Protein AF-B0TAY3-F1 (afdb_monomer)

Radius of gyration: 17.52 Å; Cα contacts (8 Å, |Δi|>4): 319; chains: 1; bounding box: 42×33×50 Å

Sequence (166 aa):
MAHRLFTYGTLMDRDTMEGLLEHKAGITRPAILTGYQTYPSAYGYPYILPVQEGKVEGVLWSDLSDEDLLRTDEYEGLLDENPMYFRKSITVDVDGQPVEAWVYIGIPEAFTDVSVDFEPLATKEIPDNVDIYTLVDFLNDTLKDDGLLFRVKKKGETMTISIYKV

Structure (mmCIF, N/CA/C/O backbone):
data_AF-B0TAY3-F1
#
_entry.id   AF-B0TAY3-F1
#
loop_
_atom_site.group_PDB
_atom_site.id
_atom_site.type_symbol
_atom_site.label_atom_id
_atom_site.label_alt_id
_atom_site.label_comp_id
_atom_site.label_asym_id
_atom_site.label_entity_id
_atom_site.label_seq_id
_atom_site.pdbx_PDB_ins_code
_atom_site.Cartn_x
_atom_site.Cartn_y
_atom_site.Cartn_z
_atom_site.occupancy
_atom_site.B_iso_or_equiv
_atom_site.auth_seq_id
_atom_site.auth_comp_id
_atom_site.auth_asym_id
_atom_site.auth_atom_id
_atom_site.pdbx_PDB_model_num
ATOM 1 N N . MET A 1 1 ? 2.730 7.087 17.592 1.00 70.25 1 MET A N 1
ATOM 2 C CA . MET A 1 1 ? 1.327 7.567 17.531 1.00 70.25 1 MET A CA 1
ATOM 3 C C . MET A 1 1 ? 0.422 6.359 17.305 1.00 7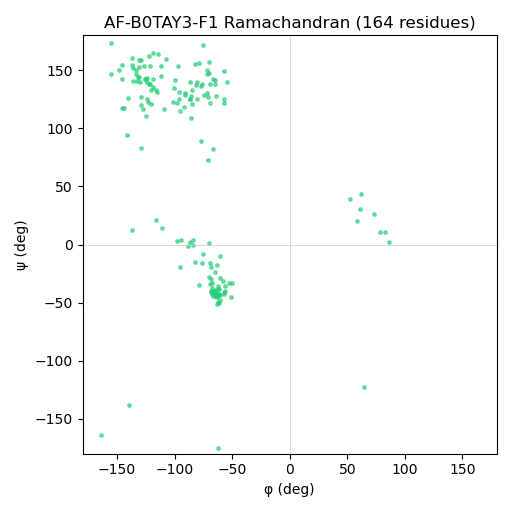0.25 1 MET A C 1
ATOM 5 O O . MET A 1 1 ? 0.954 5.262 17.230 1.00 70.25 1 MET A O 1
ATOM 9 N N . ALA A 1 2 ? -0.906 6.522 17.278 1.00 89.31 2 ALA A N 1
ATOM 10 C CA . ALA A 1 2 ? -1.821 5.432 16.928 1.00 89.31 2 ALA A CA 1
ATOM 11 C C . ALA A 1 2 ? -2.179 5.526 15.441 1.00 89.31 2 ALA A C 1
ATOM 13 O O . ALA A 1 2 ? -2.650 6.570 14.983 1.00 89.31 2 ALA A O 1
ATOM 14 N N . HIS A 1 3 ? -1.960 4.440 14.713 1.00 96.06 3 HIS A N 1
ATOM 15 C CA . HIS A 1 3 ? -2.106 4.350 13.267 1.00 96.06 3 HIS A CA 1
ATOM 16 C C . HIS A 1 3 ? -3.223 3.404 12.869 1.00 96.06 3 HIS A C 1
ATOM 18 O O . HIS A 1 3 ? -3.696 2.576 13.653 1.00 96.06 3 HIS A O 1
ATOM 24 N N . ARG A 1 4 ? -3.625 3.533 11.607 1.00 97.81 4 ARG A N 1
ATOM 25 C CA . ARG A 1 4 ? -4.548 2.616 10.950 1.00 97.81 4 ARG A CA 1
ATOM 26 C C . ARG A 1 4 ? -3.883 2.037 9.716 1.00 97.81 4 ARG A C 1
ATOM 28 O O . ARG A 1 4 ? -3.230 2.778 8.981 1.00 97.81 4 ARG A O 1
ATOM 35 N N . LEU A 1 5 ? -4.073 0.744 9.493 1.00 98.25 5 LEU A N 1
ATOM 36 C CA . LEU A 1 5 ? -3.505 0.024 8.357 1.00 98.25 5 LEU A CA 1
ATOM 37 C C . LEU A 1 5 ? -4.608 -0.762 7.653 1.00 98.25 5 LEU A C 1
ATOM 39 O O . LEU A 1 5 ? -5.247 -1.626 8.253 1.00 98.25 5 LEU A O 1
ATOM 43 N N . PHE A 1 6 ? -4.832 -0.454 6.382 1.00 98.69 6 PHE A N 1
ATOM 44 C CA . PHE A 1 6 ? -5.693 -1.229 5.505 1.00 98.69 6 PHE A CA 1
ATOM 45 C C . PHE A 1 6 ? -4.886 -2.365 4.871 1.00 98.69 6 PHE A C 1
ATOM 47 O O . PHE A 1 6 ? -3.853 -2.136 4.243 1.00 98.69 6 PHE A O 1
ATOM 54 N N . THR A 1 7 ? -5.375 -3.592 5.029 1.00 98.19 7 THR A N 1
ATOM 55 C CA . THR A 1 7 ? -4.739 -4.814 4.520 1.00 98.19 7 THR A CA 1
ATOM 56 C C . THR A 1 7 ? -5.715 -5.578 3.634 1.00 98.19 7 THR A C 1
ATOM 58 O O . THR A 1 7 ? -6.913 -5.617 3.910 1.00 98.19 7 THR A O 1
ATOM 61 N N . TYR A 1 8 ? -5.201 -6.185 2.568 1.00 97.31 8 TYR A N 1
ATOM 62 C CA . TYR A 1 8 ? -5.987 -6.882 1.537 1.00 97.31 8 TYR A CA 1
ATOM 63 C C . TYR A 1 8 ? -5.355 -8.230 1.128 1.00 97.31 8 TYR A C 1
ATOM 65 O O . TYR A 1 8 ? -5.708 -8.816 0.106 1.00 97.31 8 TYR A O 1
ATOM 73 N N . GLY A 1 9 ? -4.379 -8.699 1.911 1.00 94.94 9 GLY A N 1
ATOM 74 C CA . GLY A 1 9 ? -3.601 -9.911 1.668 1.00 94.94 9 GLY A CA 1
ATOM 75 C C . GLY A 1 9 ? -3.359 -10.705 2.951 1.00 94.94 9 GLY A C 1
ATOM 76 O O . GLY A 1 9 ? -4.252 -10.843 3.783 1.00 94.94 9 GLY A O 1
ATOM 77 N N . THR A 1 10 ? -2.144 -11.225 3.128 1.00 93.50 10 THR A N 1
ATOM 78 C CA . THR A 1 10 ? -1.772 -12.098 4.261 1.00 93.50 10 THR A CA 1
ATOM 79 C C . THR A 1 10 ? -2.032 -11.456 5.623 1.00 93.50 10 THR A C 1
ATOM 81 O O . THR A 1 10 ? -2.578 -12.103 6.511 1.00 93.50 10 THR A O 1
ATOM 84 N N . LEU A 1 11 ? -1.746 -10.160 5.764 1.00 96.31 11 LEU A N 1
ATOM 85 C CA . LEU A 1 11 ? -1.956 -9.402 7.001 1.00 96.31 11 LEU A CA 1
ATOM 86 C C . LEU A 1 11 ? -3.436 -9.151 7.360 1.00 96.31 11 LEU A C 1
ATOM 88 O O . LEU A 1 11 ? -3.720 -8.525 8.380 1.00 96.31 11 LEU A O 1
ATOM 92 N N . MET A 1 12 ? -4.396 -9.638 6.563 1.00 96.88 12 MET A N 1
ATOM 93 C CA . MET A 1 12 ? -5.802 -9.700 6.987 1.00 96.88 12 MET A CA 1
ATOM 94 C C . MET A 1 12 ? -6.026 -10.759 8.073 1.00 96.88 12 MET A C 1
ATOM 96 O O . MET A 1 12 ? -6.961 -10.645 8.869 1.00 96.88 12 MET A O 1
ATOM 100 N N . ASP A 1 13 ? -5.196 -11.803 8.080 1.00 96.19 13 ASP A N 1
ATOM 101 C CA . ASP A 1 13 ? -5.265 -12.880 9.054 1.00 96.19 13 ASP A CA 1
ATOM 102 C C . ASP A 1 13 ? -4.721 -12.420 10.411 1.00 96.19 13 ASP A C 1
ATOM 104 O O . ASP A 1 13 ? -3.619 -11.873 10.518 1.00 96.19 13 ASP A O 1
ATOM 108 N N . ARG A 1 14 ? -5.508 -12.640 11.468 1.00 96.06 14 ARG A N 1
ATOM 109 C CA . ARG A 1 14 ? -5.156 -12.165 12.808 1.00 96.06 14 ARG A CA 1
ATOM 110 C C . ARG A 1 14 ? -3.948 -12.890 13.375 1.00 96.06 14 ARG A C 1
ATOM 112 O O . ARG A 1 14 ? -3.120 -12.227 13.985 1.00 96.06 14 ARG A O 1
ATOM 119 N N . ASP A 1 15 ? -3.838 -14.199 13.181 1.00 97.19 15 ASP A N 1
ATOM 120 C CA . ASP A 1 15 ? -2.725 -14.964 13.748 1.00 97.19 15 ASP A CA 1
ATOM 121 C C . ASP A 1 15 ? -1.401 -14.556 13.086 1.00 97.19 15 ASP A C 1
ATOM 123 O O . ASP A 1 15 ? -0.387 -14.396 13.767 1.00 97.19 15 ASP A O 1
ATOM 127 N N . THR A 1 16 ? -1.429 -14.289 11.778 1.00 96.62 16 THR A N 1
ATOM 128 C CA . THR A 1 16 ? -0.295 -13.738 11.026 1.00 96.62 16 THR A CA 1
ATOM 129 C C . THR A 1 16 ? 0.089 -12.347 11.533 1.00 96.62 16 THR A C 1
ATOM 131 O O . THR A 1 16 ? 1.258 -12.113 11.837 1.00 96.62 16 THR A O 1
ATOM 134 N N . MET A 1 17 ? -0.884 -11.437 11.676 1.00 97.69 17 MET A N 1
ATOM 135 C CA . MET A 1 17 ? -0.637 -10.085 12.187 1.00 97.69 17 MET A CA 1
ATOM 136 C C . MET A 1 17 ? -0.094 -10.112 13.624 1.00 97.69 17 MET A C 1
ATOM 138 O O . MET A 1 17 ? 0.928 -9.503 13.912 1.00 97.69 17 MET A O 1
ATOM 142 N N . GLU A 1 18 ? -0.737 -10.836 14.539 1.00 97.50 18 GLU A N 1
ATOM 143 C CA . GLU A 1 18 ? -0.311 -10.907 15.944 1.00 97.50 18 GLU A CA 1
ATOM 144 C C . GLU A 1 18 ? 1.031 -11.627 16.113 1.00 97.50 18 GLU A C 1
ATOM 146 O O . GLU A 1 18 ? 1.824 -11.253 16.978 1.00 97.50 18 GLU A O 1
ATOM 151 N N . GLY A 1 19 ? 1.312 -12.624 15.269 1.00 97.69 19 GLY A N 1
ATOM 152 C CA . GLY A 1 19 ? 2.616 -13.276 15.203 1.00 97.69 19 GLY A CA 1
ATOM 153 C C . GLY A 1 19 ? 3.723 -12.318 14.763 1.00 97.69 19 GLY A C 1
ATOM 154 O O . GLY A 1 19 ? 4.786 -12.313 15.377 1.00 97.69 19 GLY A O 1
ATOM 155 N N . LEU A 1 20 ? 3.458 -11.478 13.756 1.00 97.31 20 LEU A N 1
ATOM 156 C CA . LEU A 1 20 ? 4.386 -10.442 13.291 1.00 97.31 20 LEU A CA 1
ATOM 157 C C . LEU A 1 20 ? 4.611 -9.345 14.342 1.00 97.31 20 LEU A C 1
ATOM 159 O O . LEU A 1 20 ? 5.740 -8.916 14.565 1.00 97.31 20 LEU A O 1
ATOM 163 N N . LEU A 1 21 ? 3.538 -8.878 14.982 1.00 96.56 21 LEU A N 1
ATOM 164 C CA . LEU A 1 21 ? 3.613 -7.817 15.988 1.00 96.56 21 LEU A CA 1
ATOM 165 C C . LEU A 1 21 ? 4.146 -8.314 17.341 1.00 96.56 21 LEU A C 1
ATOM 167 O O . LEU A 1 21 ? 4.517 -7.508 18.192 1.00 96.56 21 LEU A O 1
ATOM 171 N N . GLU A 1 22 ? 4.176 -9.627 17.569 1.00 96.25 22 GLU A N 1
ATOM 172 C CA . GLU A 1 22 ? 4.527 -10.257 18.851 1.00 96.25 22 GLU A CA 1
ATOM 173 C C . GLU A 1 22 ? 3.617 -9.826 20.024 1.00 96.25 22 GLU A C 1
ATOM 175 O O . GLU A 1 22 ? 3.960 -9.966 21.202 1.00 96.25 22 GLU A O 1
ATOM 180 N N . HIS A 1 23 ? 2.429 -9.303 19.719 1.00 95.44 23 HIS A N 1
ATOM 181 C CA . HIS A 1 23 ? 1.390 -8.961 20.684 1.00 95.44 23 HIS A CA 1
ATOM 182 C C . HIS A 1 23 ? 0.010 -8.968 20.026 1.00 95.44 23 HIS A C 1
ATOM 184 O O . HIS A 1 23 ? -0.136 -9.087 18.812 1.00 95.44 23 HIS A O 1
ATOM 190 N N . LYS A 1 24 ? -1.036 -8.800 20.844 1.00 95.31 24 LYS A N 1
ATOM 191 C CA . LYS A 1 24 ? -2.403 -8.690 20.334 1.00 95.31 24 LYS A CA 1
ATOM 192 C C . LYS A 1 24 ? -2.566 -7.445 19.476 1.00 95.31 24 LYS A C 1
ATOM 194 O O . LYS A 1 24 ? -2.281 -6.340 19.938 1.00 95.31 24 LYS A O 1
ATOM 199 N N . ALA A 1 25 ? -3.078 -7.636 18.273 1.00 92.38 25 ALA A N 1
ATOM 200 C CA . ALA A 1 25 ? -3.350 -6.576 17.325 1.00 92.38 25 ALA A CA 1
ATOM 201 C C . ALA A 1 25 ? -4.701 -5.925 17.648 1.00 92.38 25 ALA A C 1
ATOM 203 O O . ALA A 1 25 ? -5.586 -6.551 18.250 1.00 92.38 25 ALA A O 1
ATOM 204 N N . GLY A 1 26 ? -4.874 -4.672 17.230 1.00 89.69 26 GLY A N 1
ATOM 205 C CA . GLY A 1 26 ? -6.101 -3.915 17.461 1.00 89.69 26 GLY A CA 1
ATOM 206 C C . GLY A 1 26 ? -7.346 -4.512 16.795 1.00 89.69 26 GLY A C 1
ATOM 207 O O . GLY A 1 26 ? -7.345 -5.603 16.214 1.00 89.69 26 GLY A O 1
ATOM 208 N N . ILE A 1 27 ? -8.462 -3.794 16.903 1.00 91.38 27 ILE A N 1
ATOM 209 C CA . ILE A 1 27 ? -9.737 -4.216 16.309 1.00 91.38 27 ILE A CA 1
ATOM 210 C C . ILE A 1 27 ? -9.640 -4.127 14.782 1.00 91.38 27 ILE A C 1
ATOM 212 O O . ILE A 1 27 ? -9.122 -3.147 14.245 1.00 91.38 27 ILE A O 1
ATOM 216 N N . THR A 1 28 ? -10.186 -5.134 14.098 1.00 95.94 28 THR A N 1
ATOM 217 C CA . THR A 1 28 ? -10.367 -5.128 12.645 1.00 95.94 28 THR A CA 1
ATOM 218 C C . THR A 1 28 ? -11.794 -4.777 12.267 1.00 95.94 28 THR A C 1
ATOM 220 O O . THR A 1 28 ? -12.749 -5.213 12.914 1.00 95.94 28 THR A O 1
ATOM 223 N N . ARG A 1 29 ? -11.948 -4.005 11.191 1.00 97.88 29 ARG A N 1
ATOM 224 C CA . ARG A 1 29 ? -13.245 -3.743 10.553 1.00 97.88 29 ARG A CA 1
ATOM 225 C C . ARG A 1 29 ? -13.130 -3.986 9.049 1.00 97.88 29 ARG A C 1
ATOM 227 O O . ARG A 1 29 ? -12.098 -3.618 8.489 1.00 97.88 29 ARG A O 1
ATOM 234 N N . PRO A 1 30 ? -14.137 -4.586 8.390 1.00 98.44 30 PRO A N 1
ATOM 235 C CA . PRO A 1 30 ? -14.178 -4.635 6.934 1.00 98.44 30 PRO A CA 1
ATOM 236 C C . PRO A 1 30 ? -14.073 -3.227 6.347 1.00 98.44 30 PRO A C 1
ATOM 238 O O . PRO A 1 30 ? -14.654 -2.284 6.890 1.00 98.44 30 PRO A O 1
ATOM 241 N N . ALA A 1 31 ? -13.324 -3.092 5.261 1.00 98.44 31 ALA A N 1
ATOM 242 C CA . ALA A 1 31 ? -13.111 -1.818 4.596 1.00 98.44 31 ALA A CA 1
ATOM 243 C C . ALA A 1 31 ? -12.987 -2.006 3.081 1.00 98.44 31 ALA A C 1
ATOM 245 O O . ALA A 1 31 ? -12.606 -3.082 2.609 1.00 98.44 31 ALA A O 1
ATOM 246 N N . ILE A 1 32 ? -13.304 -0.955 2.327 1.00 98.56 32 ILE A N 1
ATOM 247 C CA . ILE A 1 32 ? -13.211 -0.941 0.865 1.00 98.56 32 ILE A CA 1
ATOM 248 C C . ILE A 1 32 ? -12.311 0.212 0.429 1.00 98.56 32 ILE A C 1
ATOM 250 O O . ILE A 1 32 ? -12.566 1.375 0.744 1.00 98.56 32 ILE A O 1
ATOM 254 N N . LEU A 1 33 ? -11.288 -0.101 -0.358 1.00 98.44 33 LEU A N 1
ATOM 255 C CA . LEU A 1 33 ? -10.473 0.883 -1.058 1.00 98.44 33 LEU A CA 1
ATOM 256 C C . LEU A 1 33 ? -10.963 1.000 -2.507 1.00 98.44 33 LEU A C 1
ATOM 258 O O . LEU A 1 33 ? -10.988 0.018 -3.245 1.00 98.44 33 LEU A O 1
ATOM 262 N N . THR A 1 34 ? -11.365 2.202 -2.916 1.00 96.81 34 THR A N 1
ATOM 263 C CA . THR A 1 34 ? -11.796 2.494 -4.297 1.00 96.81 34 THR A CA 1
ATOM 264 C C . THR A 1 34 ? -10.657 3.105 -5.110 1.00 96.81 34 THR A C 1
ATOM 266 O O . THR A 1 34 ? -9.759 3.719 -4.538 1.00 96.81 34 THR A O 1
ATOM 269 N N . GLY A 1 35 ? -10.684 2.941 -6.434 1.00 92.25 35 GLY A N 1
ATOM 270 C CA . GLY A 1 35 ? -9.632 3.444 -7.321 1.00 92.25 35 GLY A CA 1
ATOM 271 C C . GLY A 1 35 ? -8.412 2.524 -7.422 1.00 92.25 35 GLY A C 1
ATOM 272 O O . GLY A 1 35 ? -7.394 2.932 -7.976 1.00 92.25 35 GLY A O 1
ATOM 273 N N . TYR A 1 36 ? -8.506 1.295 -6.905 1.00 95.00 36 TYR A N 1
ATOM 274 C CA . TYR A 1 36 ? -7.451 0.280 -6.929 1.00 95.00 36 TYR A CA 1
ATOM 275 C C . TYR A 1 36 ? -8.029 -1.088 -7.285 1.00 95.00 36 TYR A C 1
ATOM 277 O O . TYR A 1 36 ? -9.195 -1.363 -7.016 1.00 95.00 36 TYR A O 1
ATOM 285 N N . GLN A 1 37 ? -7.210 -1.966 -7.853 1.00 93.88 37 GLN A N 1
ATOM 286 C CA . GLN A 1 37 ? -7.580 -3.346 -8.152 1.00 93.88 37 GLN A CA 1
ATOM 287 C C . GLN A 1 37 ? -6.500 -4.308 -7.671 1.00 93.88 37 GLN A C 1
ATOM 289 O O . GLN A 1 37 ? -5.310 -4.025 -7.804 1.00 93.88 37 GLN A O 1
ATOM 294 N N . THR A 1 38 ? -6.934 -5.445 -7.131 1.00 94.81 38 THR A N 1
ATOM 295 C CA . THR A 1 38 ? -6.060 -6.530 -6.683 1.00 94.81 38 THR A CA 1
ATOM 296 C C . THR A 1 38 ? -5.626 -7.406 -7.852 1.00 94.81 38 THR A C 1
ATOM 298 O O . THR A 1 38 ? -6.445 -7.801 -8.686 1.00 94.81 38 THR A O 1
ATOM 301 N N . TYR A 1 39 ? -4.349 -7.769 -7.860 1.00 90.25 39 TYR A N 1
ATOM 302 C CA . TYR A 1 39 ? -3.729 -8.670 -8.819 1.00 90.25 39 TYR A CA 1
ATOM 303 C C . TYR A 1 39 ? -3.013 -9.810 -8.083 1.00 90.25 39 TYR A C 1
ATOM 305 O O . TYR A 1 39 ? -2.433 -9.588 -7.015 1.00 90.25 39 TYR A O 1
ATOM 313 N N . PRO A 1 40 ? -3.045 -11.042 -8.619 1.00 88.25 40 PRO A N 1
ATOM 314 C CA . PRO A 1 40 ? -2.228 -12.128 -8.094 1.00 88.25 40 PRO A CA 1
ATOM 315 C C . PRO A 1 40 ? -0.759 -11.897 -8.460 1.00 88.25 40 PRO A C 1
ATOM 317 O O . PRO A 1 40 ? -0.476 -11.414 -9.552 1.00 88.25 40 PRO A O 1
ATOM 320 N N . SER A 1 41 ? 0.176 -12.305 -7.602 1.00 83.94 41 SER A N 1
ATOM 321 C CA . SER A 1 41 ? 1.596 -12.392 -7.965 1.00 83.94 41 SER A CA 1
ATOM 322 C C . SER A 1 41 ? 2.052 -13.842 -8.130 1.00 83.94 41 SER A C 1
ATOM 324 O O . SER A 1 41 ? 1.459 -14.768 -7.569 1.00 83.94 41 SER A O 1
ATOM 326 N N . ALA A 1 42 ? 3.160 -14.039 -8.848 1.00 78.94 42 ALA A N 1
ATOM 327 C CA . ALA A 1 42 ? 3.846 -15.330 -8.929 1.00 78.94 42 ALA A CA 1
ATOM 328 C C . ALA A 1 42 ? 4.401 -15.807 -7.569 1.00 78.94 42 ALA A C 1
ATOM 330 O O . ALA A 1 42 ? 4.683 -16.992 -7.400 1.00 78.94 42 ALA A O 1
ATOM 331 N N . TYR A 1 43 ? 4.524 -14.901 -6.595 1.00 78.25 43 TYR A N 1
ATOM 332 C CA . TYR A 1 43 ? 5.060 -15.168 -5.260 1.00 78.25 43 TYR A CA 1
ATOM 333 C C . TYR A 1 43 ? 3.996 -15.636 -4.254 1.00 78.25 43 TYR A C 1
ATOM 335 O O . TYR A 1 43 ? 4.320 -15.942 -3.109 1.00 78.25 43 TYR A O 1
ATOM 343 N N . GLY A 1 44 ? 2.728 -15.729 -4.671 1.00 81.31 44 GLY A N 1
ATOM 344 C CA . GLY A 1 44 ? 1.641 -16.267 -3.847 1.00 81.31 44 GLY A CA 1
ATOM 345 C C . GLY A 1 44 ? 0.957 -15.251 -2.928 1.00 81.31 44 GLY A C 1
ATOM 346 O O . GLY A 1 44 ? 0.033 -15.625 -2.210 1.00 81.31 44 GLY A O 1
ATOM 347 N N . TYR A 1 45 ? 1.351 -13.978 -2.978 1.00 82.44 45 TYR A N 1
ATOM 348 C CA . TYR A 1 45 ? 0.686 -12.876 -2.276 1.00 82.44 45 TYR A CA 1
ATOM 349 C C . TYR A 1 45 ? 0.152 -11.823 -3.263 1.00 82.44 45 TYR A C 1
ATOM 351 O O . TYR A 1 45 ? 0.773 -11.588 -4.301 1.00 82.44 45 TYR A O 1
ATOM 359 N N . PRO A 1 46 ? -1.020 -11.220 -3.005 1.00 92.50 46 PRO A N 1
ATOM 360 C CA . PRO A 1 46 ? -1.607 -10.246 -3.915 1.00 92.50 46 PRO A CA 1
ATOM 361 C C . PRO A 1 46 ? -0.948 -8.872 -3.779 1.00 92.50 46 PRO A C 1
ATOM 363 O O . PRO A 1 46 ? -0.471 -8.520 -2.707 1.00 92.50 46 PRO A O 1
ATOM 366 N N . TYR A 1 47 ? -1.035 -8.062 -4.829 1.00 93.31 47 TYR A N 1
ATOM 367 C CA . TYR A 1 47 ? -0.702 -6.637 -4.791 1.00 93.31 47 TYR A CA 1
ATOM 368 C C . TYR A 1 47 ? -1.847 -5.818 -5.384 1.00 93.31 47 TYR A C 1
ATOM 370 O O . TYR A 1 47 ? -2.672 -6.344 -6.134 1.00 93.31 47 TYR A O 1
ATOM 378 N N . ILE A 1 48 ? -1.919 -4.530 -5.050 1.00 94.94 48 ILE A N 1
ATOM 379 C CA . ILE A 1 48 ? -2.901 -3.614 -5.642 1.00 94.94 48 ILE A CA 1
ATOM 380 C C . ILE A 1 48 ? -2.221 -2.587 -6.523 1.00 94.94 48 ILE A C 1
ATOM 382 O O . ILE A 1 48 ? -1.136 -2.114 -6.188 1.00 94.94 48 ILE A O 1
ATOM 386 N N . LEU A 1 49 ? -2.895 -2.207 -7.605 1.00 91.19 49 LEU A N 1
ATOM 387 C CA . LEU A 1 49 ? -2.498 -1.089 -8.453 1.00 91.19 49 LEU A CA 1
ATOM 388 C C . LEU A 1 49 ? -3.687 -0.153 -8.731 1.00 91.19 49 LEU A C 1
ATOM 390 O O . LEU A 1 49 ? -4.831 -0.617 -8.721 1.00 91.19 49 LEU A O 1
ATOM 394 N N . PRO A 1 50 ? -3.439 1.144 -8.981 1.00 87.69 50 PRO A N 1
ATOM 395 C CA . PRO A 1 50 ? -4.483 2.109 -9.315 1.00 87.69 50 PRO A CA 1
ATOM 396 C C . PRO A 1 50 ? -5.307 1.699 -10.545 1.00 87.69 50 PRO A C 1
ATOM 398 O O . PRO A 1 50 ? -4.774 1.474 -11.626 1.00 87.69 50 PRO A O 1
ATOM 401 N N . VAL A 1 51 ? -6.627 1.637 -10.393 1.00 89.69 51 VAL A N 1
ATOM 402 C CA . VAL A 1 51 ? -7.598 1.401 -11.471 1.00 89.69 51 VAL A CA 1
ATOM 403 C C . VAL A 1 51 ? -8.847 2.201 -11.127 1.00 89.69 51 VAL A C 1
ATOM 405 O O . VAL A 1 51 ? -9.471 1.931 -10.107 1.00 89.69 51 VAL A O 1
ATOM 408 N N . GLN A 1 52 ? -9.226 3.176 -11.960 1.00 79.00 52 GLN A N 1
ATOM 409 C CA . GLN A 1 52 ? -10.252 4.184 -11.633 1.00 79.00 52 GLN A CA 1
ATOM 410 C C . GLN A 1 52 ? -11.573 3.588 -11.113 1.00 79.00 52 GLN A C 1
ATOM 412 O O . GLN A 1 52 ? -12.101 4.051 -10.108 1.00 79.00 52 GLN A O 1
ATOM 417 N N . GLU A 1 53 ? -12.073 2.537 -11.763 1.00 88.81 53 GLU A N 1
ATOM 418 C CA . GLU A 1 53 ? -13.320 1.848 -11.388 1.00 88.81 53 GLU A CA 1
ATOM 419 C C . GLU A 1 53 ? -13.083 0.625 -10.482 1.00 88.81 53 GLU A C 1
ATOM 421 O O . GLU A 1 53 ? -14.008 -0.124 -10.157 1.00 88.81 53 GLU A O 1
ATOM 426 N N . GLY A 1 54 ? -11.829 0.401 -10.088 1.00 91.69 54 GLY A N 1
ATOM 427 C CA . GLY A 1 54 ? -11.404 -0.711 -9.257 1.00 91.69 54 GLY A CA 1
ATOM 428 C C . GLY A 1 54 ? -11.865 -0.564 -7.811 1.00 91.69 54 GLY A C 1
ATOM 429 O O . GLY A 1 54 ? -12.013 0.543 -7.276 1.00 91.69 54 GLY A O 1
ATOM 430 N N . LYS A 1 55 ? -12.077 -1.713 -7.167 1.00 96.56 55 LYS A N 1
ATOM 431 C CA . LYS A 1 55 ? -12.337 -1.815 -5.732 1.00 96.56 55 LYS A CA 1
ATOM 432 C C . LYS A 1 55 ? -11.531 -2.959 -5.136 1.00 96.56 55 LYS A C 1
ATOM 434 O O . LYS A 1 55 ? -11.440 -4.030 -5.735 1.00 96.56 55 LYS A O 1
ATOM 439 N N . VAL A 1 56 ? -11.010 -2.731 -3.938 1.00 98.31 56 VAL A N 1
ATOM 440 C CA . VAL A 1 56 ? -10.299 -3.719 -3.127 1.00 98.31 56 VAL A CA 1
ATOM 441 C C . VAL A 1 56 ? -11.039 -3.862 -1.808 1.00 98.31 56 VAL A C 1
ATOM 443 O O . VAL A 1 56 ? -11.195 -2.890 -1.070 1.00 98.31 56 VAL A O 1
ATOM 446 N N . GLU A 1 57 ? -11.493 -5.074 -1.515 1.00 98.31 57 GLU A N 1
ATOM 447 C CA . GLU A 1 57 ? -12.033 -5.431 -0.206 1.00 98.31 57 GLU A CA 1
ATOM 448 C C . GLU A 1 57 ? -10.889 -5.867 0.712 1.00 98.31 57 GLU A C 1
ATOM 450 O O . GLU A 1 57 ? -9.966 -6.564 0.288 1.00 98.31 57 GLU A O 1
ATOM 455 N N . GLY A 1 58 ? -10.945 -5.454 1.972 1.00 98.25 58 GLY A N 1
ATOM 456 C CA . GLY A 1 58 ? -9.914 -5.774 2.948 1.00 98.25 58 GLY A CA 1
ATOM 457 C C . GLY A 1 58 ? -10.375 -5.538 4.379 1.00 98.25 58 GLY A C 1
ATOM 458 O O . GLY A 1 58 ? -11.570 -5.389 4.658 1.00 98.25 58 GLY A O 1
ATOM 459 N N . VAL A 1 59 ? -9.415 -5.491 5.300 1.00 98.31 59 VAL A N 1
ATOM 460 C CA . VAL A 1 59 ? -9.660 -5.152 6.705 1.00 98.31 59 VAL A CA 1
ATOM 461 C C . VAL A 1 59 ? -8.797 -3.979 7.141 1.00 98.31 59 VAL A C 1
ATOM 463 O O . VAL A 1 59 ? -7.618 -3.879 6.798 1.00 98.31 59 VAL A O 1
ATOM 466 N N . LEU A 1 60 ? -9.401 -3.093 7.925 1.00 98.50 60 LEU A N 1
ATOM 467 C CA . LEU A 1 60 ? -8.738 -1.983 8.583 1.00 98.50 60 LEU A CA 1
ATOM 468 C C . LEU A 1 60 ? -8.351 -2.382 10.007 1.00 98.50 60 LEU A C 1
ATOM 470 O O . LEU A 1 60 ? -9.226 -2.574 10.856 1.00 98.50 60 LEU A O 1
ATOM 474 N N . TRP A 1 61 ? -7.052 -2.442 10.270 1.00 98.12 61 TRP A N 1
ATOM 475 C CA . TRP A 1 61 ? -6.482 -2.502 11.611 1.00 98.12 61 TRP A CA 1
ATOM 476 C C . TRP A 1 61 ? -6.428 -1.101 12.218 1.00 98.12 61 TRP A C 1
ATOM 478 O O . TRP A 1 61 ? -6.103 -0.1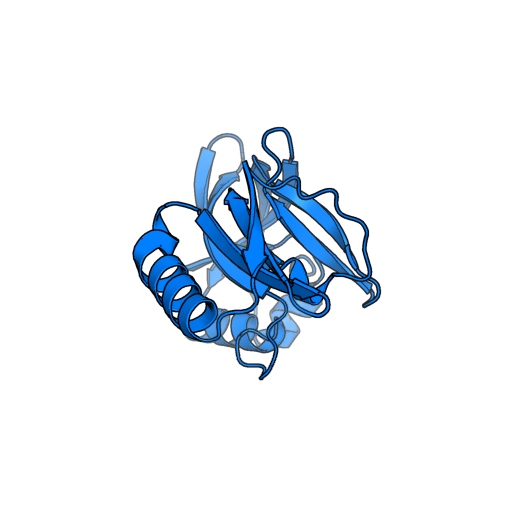32 11.530 1.00 98.12 61 TRP A O 1
ATOM 488 N N . SER A 1 62 ? -6.748 -0.990 13.504 1.00 96.12 62 SER A N 1
ATOM 489 C CA . SER A 1 62 ? -6.674 0.260 14.272 1.00 96.12 62 SER A CA 1
ATOM 490 C C . SER A 1 62 ? -5.699 0.137 15.440 1.00 96.12 62 SER A C 1
ATOM 492 O O . SER A 1 62 ? -5.343 -0.971 15.835 1.00 96.12 62 SER A O 1
ATOM 494 N N . ASP A 1 63 ? -5.326 1.283 16.010 1.00 95.06 63 ASP A N 1
ATOM 495 C CA . ASP A 1 63 ? -4.519 1.401 17.229 1.00 95.06 63 ASP A CA 1
ATOM 496 C C . ASP A 1 63 ? -3.112 0.788 17.122 1.00 95.06 63 ASP A C 1
ATOM 498 O O . ASP A 1 63 ? -2.548 0.348 18.121 1.00 95.06 63 ASP A O 1
ATOM 502 N N . LEU A 1 64 ? -2.534 0.793 15.915 1.00 95.75 64 LEU A N 1
ATOM 503 C CA . LEU A 1 64 ? -1.165 0.331 15.681 1.00 95.75 64 LEU A CA 1
ATOM 504 C C . LEU A 1 64 ? -0.151 1.380 16.140 1.00 95.75 64 LEU A C 1
ATOM 506 O O . LEU A 1 64 ? -0.316 2.572 15.874 1.00 95.75 64 LEU A O 1
ATOM 510 N N . SER A 1 65 ? 0.902 0.949 16.821 1.00 95.94 65 SER A N 1
ATOM 511 C CA . SER A 1 65 ? 1.995 1.827 17.236 1.00 95.94 65 SER A CA 1
ATOM 512 C C . SER A 1 65 ? 2.928 2.189 16.064 1.00 95.94 65 SER A C 1
ATOM 514 O O . SER A 1 65 ? 2.812 1.643 14.967 1.00 95.94 65 SER A O 1
ATOM 516 N N . ASP A 1 66 ? 3.863 3.125 16.275 1.00 95.69 66 ASP A N 1
ATOM 517 C CA . ASP A 1 66 ? 4.906 3.413 15.273 1.00 95.69 66 ASP A CA 1
ATOM 518 C C . ASP A 1 66 ? 5.795 2.176 15.031 1.00 95.69 66 ASP A C 1
ATOM 520 O O . ASP A 1 66 ? 6.203 1.921 13.903 1.00 95.69 66 ASP A O 1
ATOM 524 N N . GLU A 1 67 ? 6.055 1.398 16.086 1.00 95.38 67 GLU A N 1
ATOM 525 C CA . GLU A 1 67 ? 6.831 0.154 16.032 1.00 95.38 67 GLU A CA 1
ATOM 526 C C . GLU A 1 67 ? 6.078 -0.936 15.260 1.00 95.38 67 GLU A C 1
ATOM 528 O O . GLU A 1 67 ? 6.662 -1.647 14.449 1.00 95.38 67 GLU A O 1
ATOM 533 N N . ASP A 1 68 ? 4.761 -1.032 15.458 1.00 96.38 68 ASP A N 1
ATOM 534 C CA . ASP A 1 68 ? 3.913 -1.995 14.747 1.00 96.38 68 ASP A CA 1
ATOM 535 C C . ASP A 1 68 ? 3.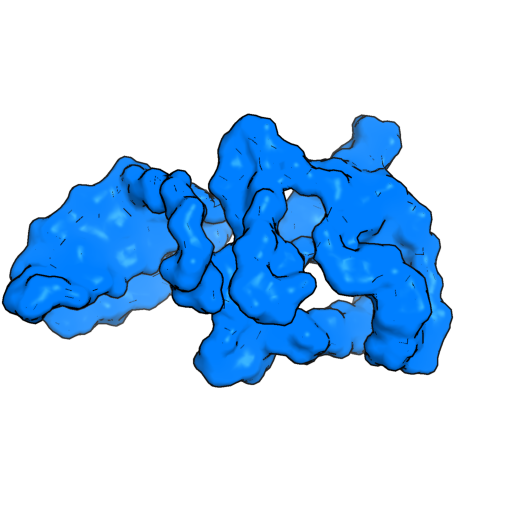947 -1.708 13.246 1.00 96.38 68 ASP A C 1
ATOM 537 O O . ASP A 1 68 ? 4.113 -2.612 12.428 1.00 96.38 68 ASP A O 1
ATOM 541 N N . LEU A 1 69 ? 3.838 -0.424 12.888 1.00 94.81 69 LEU A N 1
ATOM 542 C CA . LEU A 1 69 ? 3.967 0.020 11.509 1.00 94.81 69 LEU A CA 1
ATOM 543 C C . LEU A 1 69 ? 5.342 -0.314 10.925 1.00 94.81 69 LEU A C 1
ATOM 545 O O . LEU A 1 69 ? 5.392 -0.805 9.800 1.00 94.81 69 LEU A O 1
ATOM 549 N N . LEU A 1 70 ? 6.428 -0.097 11.671 1.00 94.75 70 LEU A N 1
ATOM 550 C CA . LEU A 1 70 ? 7.780 -0.429 11.215 1.00 94.75 70 LEU A CA 1
ATOM 551 C C . LEU A 1 70 ? 7.940 -1.933 10.955 1.00 94.75 70 LEU A C 1
ATOM 553 O O . LEU A 1 70 ? 8.468 -2.323 9.919 1.00 94.75 70 LEU A O 1
ATOM 557 N N . ARG A 1 71 ? 7.409 -2.787 11.835 1.00 96.19 71 ARG A N 1
ATOM 558 C CA . ARG A 1 71 ? 7.419 -4.245 11.625 1.00 96.19 71 ARG A CA 1
ATOM 559 C C . ARG A 1 71 ? 6.635 -4.656 10.388 1.00 96.19 71 ARG A C 1
ATOM 561 O O . ARG A 1 71 ? 7.055 -5.555 9.667 1.00 96.19 71 ARG A O 1
ATOM 568 N N . THR A 1 72 ? 5.509 -3.994 10.118 1.00 96.31 72 THR A N 1
ATOM 569 C CA . THR A 1 72 ? 4.775 -4.233 8.868 1.00 96.31 72 THR A CA 1
ATOM 570 C C . THR A 1 72 ? 5.528 -3.713 7.639 1.00 96.31 72 THR A C 1
ATOM 572 O O . THR A 1 72 ? 5.476 -4.372 6.609 1.00 96.31 72 THR A O 1
ATOM 575 N N . ASP A 1 73 ? 6.278 -2.608 7.742 1.00 93.81 73 ASP A N 1
ATOM 576 C CA . ASP A 1 73 ? 7.138 -2.125 6.649 1.00 93.81 73 ASP A CA 1
ATOM 577 C C . ASP A 1 73 ? 8.246 -3.140 6.329 1.00 93.81 73 ASP A C 1
ATOM 579 O O . ASP A 1 73 ? 8.509 -3.430 5.161 1.00 93.81 73 ASP A O 1
ATOM 583 N N . GLU A 1 74 ? 8.882 -3.696 7.364 1.00 92.56 74 GLU A N 1
ATOM 584 C CA . GLU A 1 74 ? 9.902 -4.741 7.232 1.00 92.56 74 GLU A CA 1
ATOM 585 C C . GLU A 1 74 ? 9.323 -6.027 6.634 1.00 92.56 74 GLU A C 1
ATOM 587 O O . GLU A 1 74 ? 9.910 -6.594 5.715 1.00 92.56 74 GLU A O 1
ATOM 592 N N . TYR A 1 75 ? 8.155 -6.469 7.111 1.00 94.81 75 TYR A N 1
ATOM 593 C CA . TYR A 1 75 ? 7.482 -7.667 6.603 1.00 94.81 75 TYR A CA 1
ATOM 594 C C . TYR A 1 75 ? 7.111 -7.558 5.118 1.00 94.81 75 TYR A C 1
ATOM 596 O O . TYR A 1 75 ? 7.237 -8.532 4.380 1.00 94.81 75 TYR A O 1
ATOM 604 N N . GLU A 1 76 ? 6.677 -6.376 4.679 1.00 93.19 76 GLU A N 1
ATOM 605 C CA . GLU A 1 76 ? 6.304 -6.096 3.285 1.00 93.19 76 GLU A CA 1
ATOM 606 C C . GLU A 1 76 ? 7.521 -5.739 2.403 1.00 93.19 76 GLU A C 1
ATOM 608 O O . GLU A 1 76 ? 7.369 -5.420 1.221 1.00 93.19 76 GLU A O 1
ATOM 613 N N . GLY A 1 77 ? 8.740 -5.793 2.956 1.00 89.56 77 GLY A N 1
ATOM 614 C CA . GLY A 1 77 ? 9.988 -5.634 2.206 1.00 89.56 77 GLY A CA 1
ATOM 615 C C . GLY A 1 77 ? 10.276 -4.201 1.757 1.00 89.56 77 GLY A C 1
ATOM 616 O O . GLY A 1 77 ? 10.976 -3.990 0.766 1.00 89.56 77 GLY A O 1
ATOM 617 N N . LEU A 1 78 ? 9.757 -3.184 2.456 1.00 84.88 78 LEU A N 1
ATOM 618 C CA . LEU A 1 78 ? 9.994 -1.778 2.084 1.00 84.88 78 LEU A CA 1
ATOM 619 C C . LEU A 1 78 ? 11.463 -1.362 2.215 1.00 84.88 78 LEU A C 1
ATOM 621 O O . LEU A 1 78 ? 11.882 -0.388 1.592 1.00 84.88 78 LEU A O 1
ATOM 625 N N . LEU A 1 79 ? 12.222 -2.069 3.054 1.00 78.25 79 LEU A N 1
ATOM 626 C CA . LEU A 1 79 ? 13.636 -1.803 3.321 1.00 78.25 79 LEU A CA 1
ATOM 627 C C . LEU A 1 79 ? 14.579 -2.704 2.508 1.00 78.25 79 LEU A C 1
ATOM 629 O O . LEU A 1 79 ? 15.796 -2.626 2.690 1.00 78.25 79 LEU A O 1
ATOM 633 N N . ASP A 1 80 ? 14.038 -3.551 1.630 1.00 83.50 80 ASP A N 1
ATOM 634 C CA . ASP A 1 80 ? 14.837 -4.417 0.770 1.00 83.50 80 ASP A CA 1
ATOM 635 C C . ASP A 1 80 ? 15.578 -3.605 -0.302 1.00 83.50 80 ASP A C 1
ATOM 637 O O . ASP A 1 80 ? 15.163 -2.514 -0.691 1.00 83.50 80 ASP A O 1
ATOM 641 N N . GLU A 1 81 ? 16.674 -4.157 -0.839 1.00 76.75 81 GLU A N 1
ATOM 642 C CA . GLU A 1 81 ? 17.422 -3.534 -1.946 1.00 76.75 81 GLU A CA 1
ATOM 643 C C . GLU A 1 81 ? 16.532 -3.299 -3.181 1.00 76.75 81 GLU A C 1
ATOM 645 O O . GLU A 1 81 ? 16.724 -2.334 -3.917 1.00 76.75 81 GLU A O 1
ATOM 650 N N . ASN A 1 82 ? 15.540 -4.173 -3.387 1.00 79.81 82 ASN A N 1
ATOM 651 C CA . ASN A 1 82 ? 14.542 -4.076 -4.447 1.00 79.81 82 ASN A CA 1
ATOM 652 C C . ASN A 1 82 ? 13.140 -4.231 -3.832 1.00 79.81 82 ASN A C 1
ATOM 654 O O . ASN A 1 82 ? 12.608 -5.344 -3.828 1.00 79.81 82 ASN A O 1
ATOM 658 N N . PRO A 1 83 ? 12.548 -3.155 -3.287 1.00 84.12 83 PRO A N 1
ATOM 659 C CA . PRO A 1 83 ? 11.259 -3.238 -2.617 1.00 84.12 83 PRO A CA 1
ATOM 660 C C . PRO A 1 83 ? 10.154 -3.590 -3.614 1.00 84.12 83 PRO A C 1
ATOM 662 O O . PRO A 1 83 ? 10.144 -3.129 -4.760 1.00 84.12 83 PRO A O 1
ATOM 665 N N . MET A 1 84 ? 9.201 -4.404 -3.164 1.00 87.25 84 MET A N 1
ATOM 666 C CA . MET A 1 84 ? 8.042 -4.802 -3.969 1.00 87.25 84 MET A CA 1
ATOM 667 C C . MET A 1 84 ? 6.815 -3.934 -3.705 1.00 87.25 84 MET A C 1
ATOM 669 O O . MET A 1 84 ? 5.915 -3.862 -4.539 1.00 87.25 84 MET A O 1
ATOM 673 N N . TYR A 1 85 ? 6.791 -3.247 -2.568 1.00 93.06 85 TYR A N 1
ATOM 674 C CA . TYR A 1 85 ? 5.702 -2.379 -2.157 1.00 93.06 85 TYR A CA 1
ATOM 675 C C . TYR A 1 85 ? 6.229 -1.023 -1.709 1.00 93.06 85 TYR A C 1
ATOM 677 O O . TYR A 1 85 ? 7.377 -0.879 -1.294 1.00 93.06 85 TYR A O 1
ATOM 685 N N . PHE A 1 86 ? 5.349 -0.031 -1.735 1.00 91.06 86 PHE A N 1
ATOM 686 C CA . PHE A 1 86 ? 5.527 1.217 -1.002 1.00 91.06 86 PHE A CA 1
ATOM 687 C C . PHE A 1 86 ? 4.293 1.483 -0.142 1.00 91.06 86 PHE A C 1
ATOM 689 O O . PHE A 1 86 ? 3.190 1.037 -0.465 1.00 91.06 86 PHE A O 1
ATOM 696 N N . ARG A 1 87 ? 4.459 2.229 0.953 1.00 95.19 87 ARG A N 1
ATOM 697 C CA . ARG A 1 87 ? 3.350 2.609 1.833 1.00 95.19 87 ARG A CA 1
ATOM 698 C C . ARG A 1 87 ? 2.835 4.003 1.489 1.00 95.19 87 ARG A C 1
ATOM 700 O O . ARG A 1 87 ? 3.616 4.948 1.392 1.00 95.19 87 ARG A O 1
ATOM 707 N N . LYS A 1 88 ? 1.517 4.150 1.353 1.00 93.94 88 LYS A N 1
ATOM 708 C CA . LYS A 1 88 ? 0.838 5.434 1.093 1.00 93.94 88 LYS A CA 1
ATOM 709 C C . LYS A 1 88 ? -0.339 5.602 2.049 1.00 93.94 88 LYS A C 1
ATOM 711 O O . LYS A 1 88 ? -0.988 4.620 2.398 1.00 93.94 88 LYS A O 1
ATOM 716 N N . SER A 1 89 ? -0.596 6.830 2.497 1.00 96.12 89 SER A N 1
ATOM 717 C CA . SER A 1 89 ? -1.807 7.148 3.262 1.00 96.12 89 SER A CA 1
ATOM 718 C C . SER A 1 89 ? -2.940 7.422 2.278 1.00 96.12 89 SER A C 1
ATOM 720 O O . SER A 1 89 ? -2.801 8.281 1.403 1.00 96.12 89 SER A O 1
ATOM 722 N N . ILE A 1 90 ? -4.025 6.652 2.368 1.00 96.38 90 ILE A N 1
ATOM 723 C CA . ILE A 1 90 ? -5.188 6.741 1.480 1.00 96.38 90 ILE A CA 1
ATOM 724 C C . ILE A 1 90 ? -6.473 6.661 2.309 1.00 96.38 90 ILE A C 1
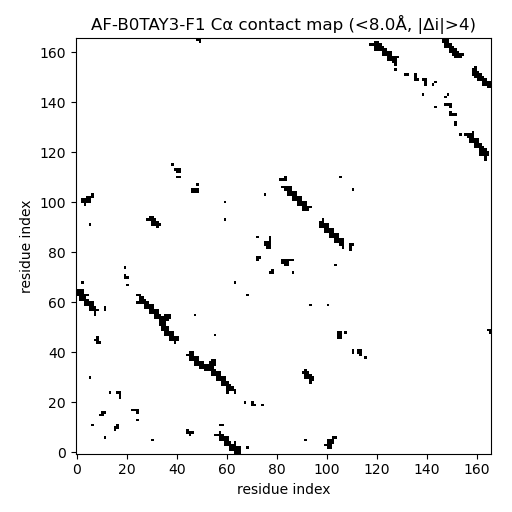ATOM 726 O O . ILE A 1 90 ? -6.521 6.075 3.388 1.00 96.38 90 ILE A O 1
ATOM 730 N N . THR A 1 91 ? -7.541 7.278 1.807 1.00 98.12 91 THR A N 1
ATOM 731 C CA . THR A 1 91 ? -8.880 7.147 2.387 1.00 98.12 91 THR A CA 1
ATOM 732 C C . THR A 1 91 ? -9.546 5.845 1.939 1.00 98.12 91 THR A C 1
ATOM 734 O O . THR A 1 91 ? -9.704 5.606 0.741 1.00 98.12 91 THR A O 1
ATOM 737 N N . VAL A 1 92 ? -9.990 5.040 2.902 1.00 98.38 92 VAL A N 1
ATOM 738 C CA . VAL A 1 92 ? -10.806 3.835 2.692 1.00 98.38 92 VAL A CA 1
ATOM 739 C C . VAL A 1 92 ? -12.216 4.041 3.242 1.00 98.38 92 VAL A C 1
ATOM 741 O O . VAL A 1 92 ? -12.419 4.837 4.157 1.00 98.38 92 VAL A O 1
ATOM 744 N N . ASP A 1 93 ? -13.197 3.333 2.692 1.00 98.31 93 ASP A N 1
ATOM 745 C CA . ASP A 1 93 ? -14.562 3.310 3.217 1.00 98.31 93 ASP A CA 1
ATOM 746 C C . ASP A 1 93 ? -14.689 2.240 4.306 1.00 98.31 93 ASP A C 1
ATOM 748 O O . ASP A 1 93 ? -14.375 1.071 4.076 1.00 98.31 93 ASP A O 1
ATOM 752 N N . VAL A 1 94 ? -15.148 2.643 5.490 1.00 98.06 94 VAL A N 1
ATOM 753 C CA . VAL A 1 94 ? -15.473 1.753 6.609 1.00 98.06 94 VAL A CA 1
ATOM 754 C C . VAL A 1 94 ? -16.908 2.028 7.015 1.00 98.06 94 VAL A C 1
ATOM 756 O O . VAL A 1 94 ? -17.207 3.092 7.559 1.00 98.06 94 VAL A O 1
ATOM 759 N N . ASP A 1 95 ? -17.803 1.077 6.764 1.00 95.75 95 ASP A N 1
ATOM 760 C CA . ASP A 1 95 ? -19.235 1.214 7.057 1.00 95.75 95 ASP A CA 1
ATOM 761 C C . ASP A 1 95 ? -19.855 2.502 6.457 1.00 95.75 95 ASP A C 1
ATOM 763 O O . ASP A 1 95 ? -20.674 3.174 7.094 1.00 95.75 95 ASP A O 1
ATOM 767 N N . GLY A 1 96 ? -19.452 2.879 5.236 1.00 95.88 96 GLY A N 1
ATOM 768 C CA . GLY A 1 96 ? -19.931 4.086 4.557 1.00 95.88 96 GLY A CA 1
ATOM 769 C C . GLY A 1 96 ? -19.281 5.387 5.038 1.00 95.88 96 GLY A C 1
ATOM 770 O O . GLY A 1 96 ? -19.807 6.467 4.753 1.00 95.88 96 GLY A O 1
ATOM 771 N N . GLN A 1 97 ? -18.209 5.311 5.834 1.00 97.31 97 GLN A N 1
ATOM 772 C CA . GLN A 1 97 ? -17.470 6.471 6.331 1.00 97.31 97 GLN A CA 1
ATOM 773 C C . GLN A 1 97 ? -16.033 6.486 5.793 1.00 97.31 97 GLN A C 1
ATOM 775 O O . GLN A 1 97 ? -15.342 5.471 5.891 1.00 97.31 97 GLN A O 1
ATOM 780 N N . PRO A 1 98 ? -15.543 7.634 5.290 1.00 97.81 98 PRO A N 1
ATOM 781 C CA . PRO A 1 98 ? -14.156 7.770 4.869 1.00 97.81 98 PRO A CA 1
ATOM 782 C C . PRO A 1 98 ? -13.221 7.771 6.084 1.00 97.81 98 PRO A C 1
ATOM 784 O O . PRO A 1 98 ? -13.380 8.574 7.008 1.00 97.81 98 PRO A O 1
ATOM 787 N N . VAL A 1 99 ? -12.220 6.895 6.069 1.00 98.06 99 VAL A N 1
ATOM 788 C CA . VAL A 1 99 ? -11.193 6.781 7.108 1.00 98.06 99 VAL A CA 1
ATOM 789 C C . VAL A 1 99 ? -9.817 6.790 6.455 1.00 98.06 99 VAL A C 1
ATOM 791 O O . VAL A 1 99 ? -9.541 5.994 5.565 1.00 98.06 99 VAL A O 1
ATOM 794 N N . GLU A 1 100 ? -8.940 7.682 6.907 1.00 98.19 100 GLU A N 1
ATOM 795 C CA . GLU A 1 100 ? -7.539 7.692 6.483 1.00 98.19 100 GLU A CA 1
ATOM 796 C C . GLU A 1 100 ? -6.780 6.509 7.102 1.00 98.19 100 GLU A C 1
ATOM 798 O O . GLU A 1 100 ? -6.868 6.264 8.316 1.00 98.19 100 GLU A O 1
ATOM 803 N N . ALA A 1 101 ? -6.051 5.779 6.260 1.00 98.25 101 ALA A N 1
ATOM 804 C CA . ALA A 1 101 ? -5.279 4.608 6.636 1.00 98.25 101 ALA A CA 1
ATOM 805 C C . ALA A 1 101 ? -4.031 4.463 5.762 1.00 98.25 101 ALA A C 1
ATOM 807 O O . ALA A 1 101 ? -4.025 4.819 4.583 1.00 98.25 101 ALA A O 1
ATOM 808 N N . TRP A 1 102 ? -2.987 3.871 6.328 1.00 98.44 102 TRP A N 1
ATOM 809 C CA . TRP A 1 102 ? -1.861 3.391 5.543 1.00 98.44 102 TRP A CA 1
ATOM 810 C C . TRP A 1 102 ? -2.262 2.169 4.720 1.00 98.44 102 TRP A C 1
ATOM 812 O O . TRP A 1 102 ? -3.082 1.362 5.157 1.00 98.44 102 TRP A O 1
ATOM 822 N N . VAL A 1 103 ? -1.664 2.020 3.545 1.00 98.25 103 VAL A N 1
ATOM 823 C CA . VAL A 1 103 ? -1.811 0.846 2.683 1.00 98.25 103 VAL A CA 1
ATOM 824 C C . VAL A 1 103 ? -0.496 0.578 1.956 1.00 98.25 103 VAL A C 1
ATOM 826 O O . VAL A 1 103 ? 0.191 1.518 1.550 1.00 98.25 103 VAL A O 1
ATOM 829 N N . TYR A 1 104 ? -0.155 -0.697 1.788 1.00 97.62 104 TYR A N 1
ATOM 830 C CA . TYR A 1 104 ? 0.955 -1.135 0.944 1.00 97.62 104 TYR A CA 1
ATOM 831 C C . TYR A 1 104 ? 0.467 -1.275 -0.494 1.00 97.62 104 TYR A C 1
ATOM 833 O O . TYR A 1 104 ? -0.547 -1.917 -0.737 1.00 97.62 104 TYR A O 1
ATOM 841 N N . ILE A 1 105 ? 1.137 -0.652 -1.454 1.00 94.88 105 ILE A N 1
ATOM 842 C CA . ILE A 1 105 ? 0.752 -0.653 -2.872 1.00 94.88 105 ILE A CA 1
ATOM 843 C C . ILE A 1 105 ? 1.883 -1.295 -3.655 1.00 94.88 105 ILE A C 1
ATOM 845 O O . ILE A 1 105 ? 3.050 -1.005 -3.392 1.00 94.88 105 ILE A O 1
ATOM 849 N N . GLY A 1 106 ? 1.537 -2.181 -4.590 1.00 92.44 106 GLY A N 1
ATOM 850 C CA . GLY A 1 106 ? 2.539 -2.882 -5.379 1.00 92.44 106 GLY A CA 1
ATOM 851 C C . GLY A 1 106 ? 3.324 -1.920 -6.262 1.00 92.44 106 GLY A C 1
ATOM 852 O O . GLY A 1 106 ? 2.760 -0.995 -6.846 1.00 92.44 106 GLY A O 1
ATOM 853 N N . ILE A 1 107 ? 4.622 -2.167 -6.387 1.00 87.50 107 ILE A N 1
ATOM 854 C CA . ILE A 1 107 ? 5.497 -1.521 -7.361 1.00 87.50 107 ILE A CA 1
ATOM 855 C C . ILE A 1 107 ? 5.372 -2.335 -8.657 1.00 87.50 107 ILE A C 1
ATOM 857 O O . ILE A 1 107 ? 5.843 -3.474 -8.684 1.00 87.50 107 ILE A O 1
ATOM 861 N N . PRO A 1 108 ? 4.724 -1.825 -9.728 1.00 82.12 108 PRO A N 1
ATOM 862 C CA . PRO A 1 108 ? 4.430 -2.610 -10.934 1.00 82.12 108 PRO A CA 1
ATOM 863 C C . PRO A 1 108 ? 5.641 -3.360 -11.502 1.00 82.12 108 PRO A C 1
ATOM 865 O O . PRO A 1 108 ? 5.518 -4.461 -12.034 1.00 82.12 108 PRO A O 1
ATOM 868 N N . GLU A 1 109 ? 6.826 -2.770 -11.369 1.00 73.94 109 GLU A N 1
ATOM 869 C CA . GLU A 1 109 ? 8.106 -3.287 -11.848 1.00 73.94 109 GLU A CA 1
ATOM 870 C C . GLU A 1 109 ? 8.520 -4.580 -11.159 1.00 73.94 109 GLU A C 1
ATOM 872 O O . GLU A 1 109 ? 9.011 -5.499 -11.822 1.00 73.94 109 GLU A O 1
ATOM 877 N N . ALA A 1 110 ? 8.271 -4.657 -9.853 1.00 82.12 110 ALA A N 1
ATOM 878 C CA . ALA A 1 110 ? 8.546 -5.830 -9.039 1.00 82.12 110 ALA A CA 1
ATOM 879 C C . ALA A 1 110 ? 7.622 -7.011 -9.384 1.00 82.12 110 ALA A C 1
ATOM 881 O O . ALA A 1 110 ? 7.926 -8.152 -9.048 1.00 82.12 110 ALA A O 1
ATOM 882 N N . PHE A 1 111 ? 6.521 -6.748 -10.098 1.00 77.44 111 PHE A N 1
ATOM 883 C CA . PHE A 1 111 ? 5.512 -7.738 -10.479 1.00 77.44 111 PHE A CA 1
ATOM 884 C C . PHE A 1 111 ? 5.398 -7.940 -11.998 1.00 77.44 111 PHE A C 1
ATOM 886 O O . PHE A 1 111 ? 4.389 -8.448 -12.479 1.00 77.44 111 PHE A O 1
ATOM 893 N N . THR A 1 112 ? 6.432 -7.577 -12.766 1.00 63.69 112 THR A N 1
ATOM 894 C CA . THR A 1 112 ? 6.434 -7.582 -14.247 1.00 63.69 112 THR A CA 1
ATOM 895 C C . THR A 1 112 ? 6.196 -8.937 -14.925 1.00 63.69 112 THR A C 1
ATOM 897 O O . THR A 1 112 ? 5.944 -8.961 -16.130 1.00 63.69 112 THR A O 1
ATOM 900 N N . ASP A 1 113 ? 6.195 -10.043 -14.178 1.00 55.78 113 ASP A N 1
ATOM 901 C CA . ASP A 1 113 ? 5.755 -11.360 -14.663 1.00 55.78 113 ASP A CA 1
ATOM 902 C C . ASP A 1 113 ? 4.223 -11.485 -14.787 1.00 55.78 113 ASP A C 1
ATOM 904 O O . ASP A 1 113 ? 3.712 -12.456 -15.350 1.00 55.78 113 ASP A O 1
ATOM 908 N N . VAL A 1 114 ? 3.474 -10.497 -14.293 1.00 49.81 114 VAL A N 1
ATOM 909 C CA . VAL A 1 114 ? 2.017 -1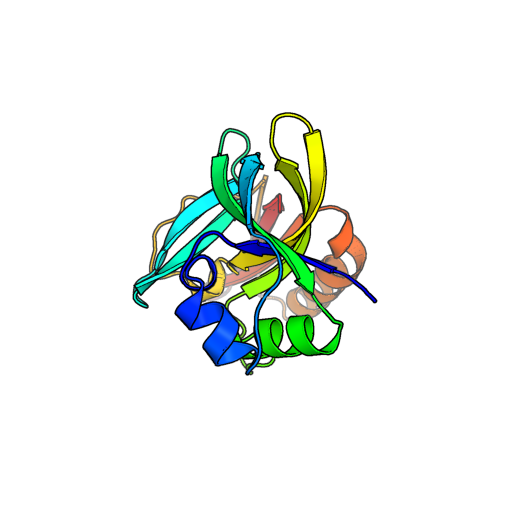0.426 -14.371 1.00 49.81 114 VAL A CA 1
ATOM 910 C C . VAL A 1 114 ? 1.653 -9.319 -15.355 1.00 49.81 114 VAL A C 1
ATOM 912 O O . VAL A 1 114 ? 1.956 -8.146 -15.143 1.00 49.81 114 VAL A O 1
ATOM 915 N N . SER A 1 115 ? 1.007 -9.695 -16.459 1.00 42.88 115 SER A N 1
ATOM 916 C CA . SER A 1 115 ? 0.465 -8.768 -17.453 1.00 42.88 115 SER A CA 1
ATOM 917 C C . SER A 1 115 ? -0.676 -7.956 -16.836 1.00 42.88 115 SER A C 1
ATOM 919 O O . SER A 1 115 ? -1.849 -8.310 -16.966 1.00 42.88 115 SER A O 1
ATOM 921 N N . VAL A 1 116 ? -0.333 -6.896 -16.112 1.00 46.59 116 VAL A N 1
ATOM 922 C CA . VAL A 1 116 ? -1.281 -5.836 -15.801 1.00 46.59 116 VAL A CA 1
ATOM 923 C C . VAL A 1 116 ? -1.143 -4.798 -16.896 1.00 46.59 116 VAL A C 1
ATOM 925 O O . VAL A 1 116 ? -0.072 -4.213 -17.057 1.00 46.59 116 VAL A O 1
ATOM 928 N N . ASP A 1 117 ? -2.220 -4.576 -17.644 1.00 45.28 117 ASP A N 1
ATOM 929 C CA . ASP A 1 117 ? -2.312 -3.502 -18.630 1.00 45.28 117 ASP A CA 1
ATOM 930 C C . ASP A 1 117 ? -2.400 -2.158 -17.890 1.00 45.28 117 ASP A C 1
ATOM 932 O O . ASP A 1 117 ? -3.452 -1.530 -17.769 1.00 45.28 117 ASP A O 1
ATOM 936 N N . PHE A 1 118 ? -1.273 -1.738 -17.315 1.00 56.38 118 PHE A N 1
ATOM 937 C CA . PHE A 1 118 ? -1.073 -0.383 -16.831 1.00 56.38 118 PHE A CA 1
ATOM 938 C C . PHE A 1 118 ? -0.802 0.491 -18.049 1.00 56.38 118 PHE A C 1
ATOM 940 O O . PHE A 1 118 ? 0.337 0.634 -18.496 1.00 56.38 118 PHE A O 1
ATOM 947 N N . GLU A 1 119 ? -1.872 1.023 -18.634 1.00 65.81 119 GLU A N 1
ATOM 948 C CA . GLU A 1 119 ? -1.748 1.901 -19.789 1.00 65.81 119 GLU A CA 1
ATOM 949 C C . GLU A 1 119 ? -1.103 3.229 -19.357 1.00 65.81 119 GLU A C 1
ATOM 951 O O . GLU A 1 119 ? -1.611 3.921 -18.465 1.00 65.81 119 GLU A O 1
ATOM 956 N N . PRO A 1 120 ? 0.039 3.606 -19.949 1.00 76.31 120 PRO A N 1
ATOM 957 C CA . PRO A 1 120 ? 0.678 4.877 -19.657 1.00 76.31 120 PRO A CA 1
ATOM 958 C C . PRO A 1 120 ? -0.214 6.040 -20.109 1.00 76.31 120 PRO A C 1
ATOM 960 O O . PRO A 1 120 ? -0.737 6.050 -21.221 1.00 76.31 120 PRO A O 1
ATOM 963 N N . LEU A 1 121 ? -0.309 7.084 -19.280 1.00 85.25 121 LEU A N 1
ATOM 964 C CA . LEU A 1 121 ? -0.917 8.364 -19.659 1.00 85.25 121 LEU A CA 1
ATOM 965 C C . LEU A 1 121 ? -0.243 8.953 -20.902 1.00 85.25 121 LEU A C 1
ATOM 967 O O . LEU A 1 121 ? -0.884 9.609 -21.723 1.00 85.25 121 LEU A O 1
ATOM 971 N N . ALA A 1 122 ? 1.070 8.755 -21.010 1.00 88.50 122 ALA A N 1
ATOM 972 C CA . ALA A 1 122 ? 1.852 9.157 -22.161 1.00 88.50 122 ALA A CA 1
ATOM 973 C C . ALA A 1 122 ? 3.108 8.300 -22.291 1.00 88.50 122 ALA A C 1
ATOM 975 O O . ALA A 1 122 ? 3.732 7.935 -21.294 1.00 88.50 122 ALA A O 1
ATOM 976 N N . THR A 1 123 ? 3.522 8.063 -23.534 1.00 91.38 123 THR A N 1
ATOM 977 C CA . THR A 1 123 ? 4.810 7.446 -23.857 1.00 91.38 123 THR A CA 1
ATOM 978 C C . THR A 1 123 ? 5.547 8.242 -24.912 1.00 91.38 123 THR A C 1
ATOM 980 O O . THR A 1 123 ? 4.937 8.727 -25.870 1.00 91.38 123 THR A O 1
ATOM 983 N N . LYS A 1 124 ? 6.871 8.300 -24.798 1.00 95.25 124 LYS A N 1
ATOM 984 C CA . LYS A 1 124 ? 7.732 8.856 -25.835 1.00 95.25 124 LYS A CA 1
ATOM 985 C C . LYS A 1 124 ? 8.997 8.027 -25.979 1.00 95.25 124 LYS A C 1
ATOM 987 O O . LYS A 1 124 ? 9.727 7.837 -25.017 1.00 95.25 124 LYS A O 1
ATOM 992 N N . GLU A 1 125 ? 9.271 7.580 -27.197 1.00 96.19 125 GLU A N 1
ATOM 993 C CA . GLU A 1 125 ? 10.569 7.012 -27.550 1.00 96.19 125 GLU A CA 1
ATOM 994 C C . GLU A 1 125 ? 11.543 8.136 -27.924 1.00 96.19 125 GLU A C 1
ATOM 996 O O . GLU A 1 125 ? 11.191 9.054 -28.677 1.00 96.19 125 GLU A O 1
ATOM 1001 N N . ILE A 1 126 ? 12.748 8.075 -27.367 1.00 94.56 126 ILE A N 1
ATOM 1002 C CA . ILE A 1 126 ? 13.848 9.010 -27.611 1.00 94.56 126 ILE A CA 1
ATOM 1003 C C . ILE A 1 126 ? 15.168 8.237 -27.778 1.00 94.56 126 ILE A C 1
ATOM 1005 O O . ILE A 1 126 ? 15.254 7.086 -27.343 1.00 94.56 126 ILE A O 1
ATOM 1009 N N . PRO A 1 127 ? 16.208 8.834 -28.389 1.00 96.69 127 PRO A N 1
ATOM 1010 C CA . PRO A 1 127 ? 17.549 8.255 -28.381 1.00 96.69 127 PRO A CA 1
ATOM 1011 C C . PRO A 1 127 ? 18.060 8.036 -26.955 1.00 96.69 127 PRO A C 1
ATOM 1013 O O . PRO A 1 127 ? 17.718 8.799 -26.049 1.00 96.69 127 PRO A O 1
ATOM 1016 N N . ASP A 1 128 ? 18.888 7.010 -26.767 1.00 92.50 128 ASP A N 1
ATOM 1017 C CA . ASP A 1 128 ? 19.497 6.719 -25.472 1.00 92.50 128 ASP A CA 1
ATOM 1018 C C . ASP A 1 128 ? 20.295 7.925 -24.947 1.00 92.50 128 ASP A C 1
ATOM 1020 O O . ASP A 1 128 ? 21.208 8.421 -25.608 1.00 92.50 128 ASP A O 1
ATOM 1024 N N . ASN A 1 129 ? 19.935 8.408 -23.758 1.00 92.69 129 ASN A N 1
ATOM 1025 C CA . ASN A 1 129 ? 20.607 9.509 -23.088 1.00 92.69 129 ASN A CA 1
ATOM 1026 C C . ASN A 1 129 ? 20.618 9.267 -21.574 1.00 92.69 129 ASN A C 1
ATOM 1028 O O . ASN A 1 129 ? 19.571 9.228 -20.931 1.00 92.69 129 ASN A O 1
ATOM 1032 N N . VAL A 1 130 ? 21.816 9.136 -21.005 1.00 90.44 130 VAL A N 1
ATOM 1033 C CA . VAL A 1 130 ? 22.014 8.852 -19.577 1.00 90.44 130 VAL A CA 1
ATOM 1034 C C . VAL A 1 130 ? 21.434 9.936 -18.657 1.00 90.44 130 VAL A C 1
ATOM 1036 O O . VAL A 1 130 ? 20.969 9.618 -17.566 1.00 90.44 130 VAL A O 1
ATOM 1039 N N . ASP A 1 131 ? 21.367 11.191 -19.105 1.00 94.75 131 ASP A N 1
ATOM 1040 C CA . ASP A 1 131 ? 20.851 12.303 -18.294 1.00 94.75 131 ASP A CA 1
ATOM 1041 C C . ASP A 1 131 ? 19.340 12.188 -18.034 1.00 94.75 131 ASP A C 1
ATOM 1043 O O . ASP A 1 131 ? 18.809 12.784 -17.094 1.00 94.75 131 ASP A O 1
ATOM 1047 N N . ILE A 1 132 ? 18.632 11.402 -18.851 1.00 94.69 132 ILE A N 1
ATOM 1048 C CA . ILE A 1 132 ? 17.188 11.195 -18.718 1.00 94.69 132 ILE A CA 1
ATOM 1049 C C . ILE A 1 132 ? 16.852 10.398 -17.457 1.00 94.69 132 ILE A C 1
ATOM 1051 O O . ILE A 1 132 ? 15.798 10.636 -16.876 1.00 94.69 132 ILE A O 1
ATOM 1055 N N . TYR A 1 133 ? 17.738 9.509 -16.996 1.00 87.88 133 TYR A N 1
ATOM 1056 C CA . TYR A 1 133 ? 17.534 8.795 -15.732 1.00 87.88 133 TYR A CA 1
ATOM 1057 C C . TYR A 1 133 ? 17.511 9.777 -14.558 1.00 87.88 133 TYR A C 1
ATOM 1059 O O . TYR A 1 133 ? 16.519 9.839 -13.841 1.00 87.88 133 TYR A O 1
ATOM 1067 N N . THR A 1 134 ? 18.522 10.646 -14.461 1.00 91.06 134 THR A N 1
ATOM 1068 C CA . THR A 1 134 ? 18.596 11.699 -13.436 1.00 91.06 134 THR A CA 1
ATOM 1069 C C . THR A 1 134 ? 17.377 12.623 -13.470 1.00 91.06 134 THR A C 1
ATOM 1071 O O . THR A 1 134 ? 16.857 13.016 -12.427 1.00 91.06 134 THR A O 1
ATOM 1074 N N . LEU A 1 135 ? 16.903 12.986 -14.669 1.00 94.12 135 LEU A N 1
ATOM 1075 C CA . LEU A 1 135 ? 15.698 13.803 -14.817 1.00 94.12 135 LEU A CA 1
ATOM 1076 C C . LEU A 1 135 ? 14.449 13.072 -14.309 1.00 94.12 135 LEU A C 1
ATOM 1078 O O . LEU A 1 135 ? 13.617 13.688 -13.649 1.00 94.12 135 LEU A O 1
ATOM 1082 N N . VAL A 1 136 ? 14.300 11.786 -14.626 1.00 91.06 136 VAL A N 1
ATOM 1083 C CA . VAL A 1 136 ? 13.155 10.991 -14.172 1.00 91.06 136 VAL A CA 1
ATOM 1084 C C . VAL A 1 136 ? 13.167 10.802 -12.659 1.00 91.06 136 VAL A C 1
ATOM 1086 O O . VAL A 1 136 ? 12.113 10.961 -12.046 1.00 91.06 136 VAL A O 1
ATOM 1089 N N . ASP A 1 137 ? 14.331 10.578 -12.053 1.00 83.75 137 ASP A N 1
ATOM 1090 C CA . ASP A 1 137 ? 14.472 10.513 -10.594 1.00 83.75 137 ASP A CA 1
AT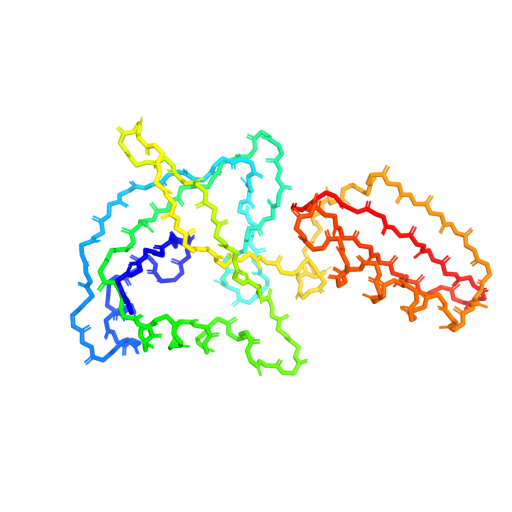OM 1091 C C . ASP A 1 137 ? 14.046 11.839 -9.947 1.00 83.75 137 ASP A C 1
ATOM 1093 O O . ASP A 1 137 ? 13.185 11.859 -9.068 1.00 83.75 137 ASP A O 1
ATOM 1097 N N . PHE A 1 138 ? 14.541 12.967 -10.471 1.00 91.44 138 PHE A N 1
ATOM 1098 C CA . PHE A 1 138 ? 14.136 14.299 -10.014 1.00 91.44 138 PHE A CA 1
ATOM 1099 C C . PHE A 1 138 ? 12.619 14.530 -10.123 1.00 91.44 138 PHE A C 1
ATOM 1101 O O . PHE A 1 138 ? 12.013 15.106 -9.215 1.00 91.44 138 PHE A O 1
ATOM 1108 N N . LEU A 1 139 ? 11.993 14.102 -11.225 1.00 92.38 139 LEU A N 1
ATOM 1109 C CA . LEU A 1 139 ? 10.549 14.246 -11.428 1.00 92.38 139 LEU A CA 1
ATOM 1110 C C . LEU A 1 139 ? 9.750 13.382 -10.452 1.00 92.38 139 LEU A C 1
ATOM 1112 O O . LEU A 1 139 ? 8.775 13.875 -9.889 1.00 92.38 139 LEU A O 1
ATOM 1116 N N . ASN A 1 140 ? 10.169 12.137 -10.224 1.00 84.12 140 ASN A N 1
ATOM 1117 C CA . ASN A 1 140 ? 9.527 11.251 -9.255 1.00 84.12 140 ASN A CA 1
ATOM 1118 C C . ASN A 1 140 ? 9.643 11.802 -7.829 1.00 84.12 140 ASN A C 1
ATOM 1120 O O . ASN A 1 140 ? 8.648 11.824 -7.110 1.00 84.12 140 ASN A O 1
ATOM 1124 N N . ASP A 1 141 ? 10.803 12.335 -7.443 1.00 80.19 141 ASP A N 1
ATOM 1125 C CA . ASP A 1 141 ? 10.994 12.945 -6.123 1.00 80.19 141 ASP A CA 1
ATOM 1126 C C . ASP A 1 141 ? 10.157 14.215 -5.933 1.00 80.19 141 ASP A C 1
ATOM 1128 O O . ASP A 1 141 ? 9.606 14.453 -4.852 1.00 80.19 141 ASP A O 1
ATOM 1132 N N . THR A 1 142 ? 10.061 15.034 -6.983 1.00 90.00 142 THR A N 1
ATOM 1133 C CA . THR A 1 142 ? 9.378 16.336 -6.938 1.00 90.00 142 THR A CA 1
ATOM 1134 C C . THR A 1 142 ? 7.859 16.201 -7.027 1.00 90.00 142 THR A C 1
ATOM 1136 O O . THR A 1 142 ? 7.146 16.987 -6.409 1.00 90.00 142 THR A O 1
ATOM 1139 N N . LEU A 1 143 ? 7.359 15.225 -7.790 1.00 85.81 143 LEU A N 1
ATOM 1140 C CA . LEU A 1 143 ? 5.935 15.069 -8.117 1.00 85.81 143 LEU A CA 1
ATOM 1141 C C . LEU A 1 143 ? 5.294 13.838 -7.455 1.00 85.81 143 LEU A C 1
ATOM 1143 O O . LEU A 1 143 ? 4.185 13.448 -7.821 1.00 85.81 143 LEU A O 1
ATOM 1147 N N . LYS A 1 144 ? 5.955 13.234 -6.460 1.00 74.88 144 LYS A N 1
ATOM 1148 C CA . LYS A 1 144 ? 5.441 12.073 -5.709 1.00 74.88 144 LYS A CA 1
ATOM 1149 C C . LYS A 1 144 ? 4.039 12.281 -5.125 1.00 74.88 144 LYS A C 1
ATOM 1151 O O . LYS A 1 144 ? 3.247 11.343 -5.081 1.00 74.88 144 LYS A O 1
ATOM 1156 N N . ASP A 1 145 ? 3.717 13.511 -4.726 1.00 80.12 145 ASP A N 1
ATOM 1157 C CA . ASP A 1 145 ? 2.425 13.856 -4.124 1.00 80.12 145 ASP A CA 1
ATOM 1158 C C . ASP A 1 145 ? 1.324 14.089 -5.178 1.00 80.12 145 ASP A C 1
ATOM 1160 O O . ASP A 1 145 ? 0.136 14.035 -4.859 1.00 80.12 145 ASP A O 1
ATOM 1164 N N . ASP A 1 146 ? 1.693 14.259 -6.454 1.00 80.81 146 ASP A N 1
ATOM 1165 C CA . ASP A 1 146 ? 0.752 14.481 -7.562 1.00 80.81 146 ASP A CA 1
ATOM 1166 C C . ASP A 1 146 ? 0.178 13.174 -8.133 1.00 80.81 146 ASP A C 1
ATOM 1168 O O . ASP A 1 146 ? -0.640 13.184 -9.067 1.00 80.81 146 ASP A O 1
ATOM 1172 N N . GLY A 1 147 ? 0.588 12.027 -7.586 1.00 75.00 147 GLY A N 1
ATOM 1173 C CA . GLY A 1 147 ? 0.155 10.721 -8.070 1.00 75.00 147 GLY A CA 1
ATOM 1174 C C . GLY A 1 147 ? 0.585 10.485 -9.516 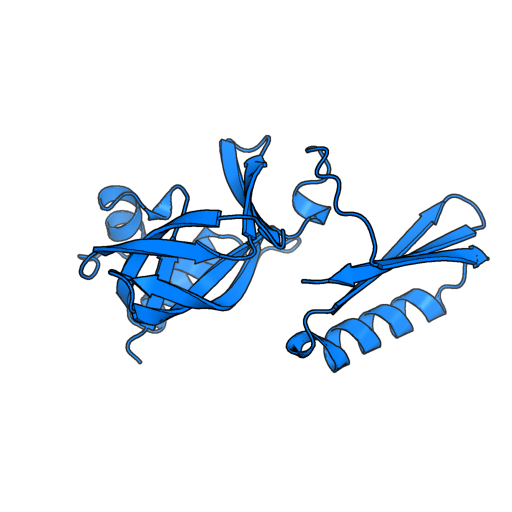1.00 75.00 147 GLY A C 1
ATOM 1175 O O . GLY A 1 147 ? -0.225 10.096 -10.362 1.00 75.00 147 GLY A O 1
ATOM 1176 N N . LEU A 1 148 ? 1.831 10.843 -9.830 1.00 82.25 148 LEU A N 1
ATOM 1177 C CA . LEU A 1 148 ? 2.460 10.614 -11.123 1.00 82.25 148 LEU A CA 1
ATOM 1178 C C . LEU A 1 148 ? 3.721 9.783 -10.929 1.00 82.25 148 LEU A C 1
ATOM 1180 O O . LEU A 1 148 ? 4.502 10.032 -10.016 1.00 82.25 148 LEU A O 1
ATOM 1184 N N . LEU A 1 149 ? 3.915 8.819 -11.822 1.00 81.06 149 LEU A N 1
ATOM 1185 C CA . LEU A 1 149 ? 5.123 8.008 -11.885 1.00 81.06 149 LEU A CA 1
ATOM 1186 C C . LEU A 1 149 ? 5.736 8.139 -13.276 1.00 81.06 149 LEU A C 1
ATOM 1188 O O . LEU A 1 149 ? 5.094 7.832 -14.284 1.00 81.06 149 LEU A O 1
ATOM 1192 N N . PHE A 1 150 ? 6.985 8.581 -13.325 1.00 90.25 150 PHE A N 1
ATOM 1193 C CA . PHE A 1 150 ? 7.786 8.697 -14.535 1.00 90.25 150 PHE A CA 1
ATOM 1194 C C . PHE A 1 150 ? 8.735 7.503 -14.617 1.00 90.25 150 PHE A C 1
ATOM 1196 O O . PHE A 1 150 ? 9.381 7.135 -13.635 1.00 90.25 150 PHE A O 1
ATOM 1203 N N . ARG A 1 151 ? 8.837 6.886 -15.795 1.00 82.12 151 ARG A N 1
ATOM 1204 C CA . ARG A 1 151 ? 9.725 5.741 -16.029 1.00 82.12 151 ARG A CA 1
ATOM 1205 C C . ARG A 1 151 ? 10.525 5.895 -17.300 1.00 82.12 151 ARG A C 1
ATOM 1207 O O . ARG A 1 151 ? 10.030 6.447 -18.274 1.00 82.12 151 ARG A O 1
ATOM 1214 N N . VAL A 1 152 ? 11.714 5.301 -17.302 1.00 90.19 152 VAL A N 1
ATOM 1215 C CA . VAL A 1 152 ? 12.574 5.133 -18.477 1.00 90.19 152 VAL A CA 1
ATOM 1216 C C . VAL A 1 152 ? 12.815 3.643 -18.694 1.00 90.19 152 VAL A C 1
ATOM 1218 O O . VAL A 1 152 ? 13.161 2.925 -17.757 1.00 90.19 152 VAL A O 1
ATOM 1221 N N . LYS A 1 153 ? 12.663 3.163 -19.929 1.00 86.31 153 LYS A N 1
ATOM 1222 C CA . LYS A 1 153 ? 13.028 1.799 -20.334 1.00 86.31 153 LYS A CA 1
ATOM 1223 C C . LYS A 1 153 ? 13.934 1.847 -21.554 1.00 86.31 153 LYS A C 1
ATOM 1225 O O . LYS A 1 153 ? 13.497 2.263 -22.622 1.00 86.31 153 LYS A O 1
ATOM 1230 N N . LYS A 1 154 ? 15.175 1.379 -21.432 1.00 87.31 154 LYS A N 1
ATOM 1231 C CA . LYS A 1 154 ? 16.099 1.273 -22.569 1.00 87.31 154 LYS A CA 1
ATOM 1232 C C . LYS A 1 154 ? 15.759 0.076 -23.462 1.00 87.31 154 LYS A C 1
ATOM 1234 O O . LYS A 1 154 ? 15.490 -1.023 -22.976 1.00 87.31 154 LYS A O 1
ATOM 1239 N N . LYS A 1 155 ? 15.821 0.282 -24.777 1.00 87.19 155 LYS A N 1
ATOM 1240 C CA . LYS A 1 155 ? 15.671 -0.737 -25.819 1.00 87.19 155 LYS A CA 1
ATOM 1241 C C . LYS A 1 155 ? 16.659 -0.451 -26.956 1.00 87.19 155 LYS A C 1
ATOM 1243 O O . LYS A 1 155 ? 16.384 0.321 -27.874 1.00 87.19 155 LYS A O 1
ATOM 1248 N N . GLY A 1 156 ? 17.827 -1.089 -26.895 1.00 88.31 156 GLY A N 1
ATOM 1249 C CA . GLY A 1 156 ? 18.901 -0.867 -27.867 1.00 88.31 156 GLY A CA 1
ATOM 1250 C C . GLY A 1 156 ? 19.442 0.563 -27.797 1.00 88.31 156 GLY A C 1
ATOM 1251 O O . GLY A 1 156 ? 19.889 0.995 -26.737 1.00 88.31 156 GLY A O 1
ATOM 1252 N N . GLU A 1 157 ? 19.388 1.280 -28.919 1.00 92.56 157 GLU A N 1
ATOM 1253 C CA . GLU A 1 157 ? 19.848 2.676 -29.067 1.00 92.56 157 GLU A CA 1
ATOM 1254 C C . GLU A 1 157 ? 18.786 3.719 -28.686 1.00 92.56 157 GLU A C 1
ATOM 1256 O O . GLU A 1 157 ? 19.001 4.924 -28.809 1.00 92.56 157 GLU A O 1
ATOM 1261 N N . THR A 1 158 ? 17.623 3.258 -28.233 1.00 92.38 158 THR A N 1
ATOM 1262 C CA . THR A 1 158 ? 16.502 4.108 -27.833 1.00 92.38 158 THR A CA 1
ATOM 1263 C C . THR A 1 158 ? 16.109 3.826 -26.393 1.00 92.38 158 THR A C 1
ATOM 1265 O O . THR A 1 158 ? 16.442 2.781 -25.825 1.00 92.38 158 THR A O 1
ATOM 1268 N N . MET A 1 159 ? 15.370 4.748 -25.800 1.00 94.94 159 MET A N 1
ATOM 1269 C CA . MET A 1 159 ? 14.666 4.548 -24.546 1.00 94.94 159 MET A CA 1
ATOM 1270 C C . MET A 1 159 ? 13.237 5.070 -24.661 1.00 94.94 159 MET A C 1
ATOM 1272 O O . MET A 1 159 ? 12.964 6.047 -25.356 1.00 94.94 159 MET A O 1
ATOM 1276 N N . THR A 1 160 ? 12.317 4.413 -23.969 1.00 92.69 160 THR A N 1
ATOM 1277 C CA . THR A 1 160 ? 10.928 4.841 -23.838 1.00 92.69 160 THR A CA 1
ATOM 1278 C C . THR A 1 160 ? 10.752 5.506 -22.485 1.00 92.69 160 THR A C 1
ATOM 1280 O O . THR A 1 160 ? 11.012 4.882 -21.457 1.00 92.69 160 THR A O 1
ATOM 1283 N N . ILE A 1 161 ? 10.300 6.754 -22.490 1.00 94.38 161 ILE A N 1
ATOM 1284 C CA . ILE A 1 161 ? 9.796 7.430 -21.301 1.00 94.38 161 ILE A CA 1
ATOM 1285 C C . ILE A 1 161 ? 8.294 7.171 -21.225 1.00 94.38 161 ILE A C 1
ATOM 1287 O O . ILE A 1 161 ? 7.597 7.395 -22.215 1.00 94.38 161 ILE A O 1
ATOM 1291 N N . SER A 1 162 ? 7.801 6.746 -20.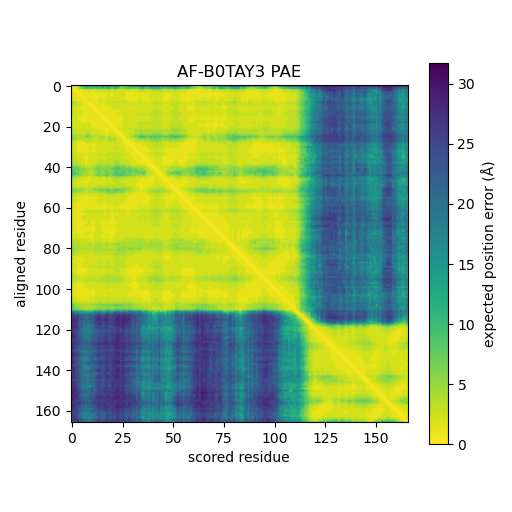068 1.00 89.06 162 SER A N 1
ATOM 1292 C CA . SER A 1 162 ? 6.376 6.541 -19.806 1.00 89.06 162 SER A CA 1
ATOM 1293 C C . SER A 1 162 ? 5.944 7.322 -18.571 1.00 89.06 162 SER A C 1
ATOM 1295 O O . SER A 1 162 ? 6.694 7.402 -17.599 1.00 89.06 162 SER A O 1
ATOM 1297 N N . ILE A 1 163 ? 4.736 7.875 -18.607 1.00 89.38 163 ILE A N 1
ATOM 1298 C CA . ILE A 1 163 ? 4.100 8.559 -17.477 1.00 89.38 163 ILE A CA 1
ATOM 1299 C C . ILE A 1 163 ? 2.868 7.757 -17.083 1.00 89.38 163 ILE A C 1
ATOM 1301 O O . ILE A 1 163 ? 2.048 7.445 -17.944 1.00 89.38 163 ILE A O 1
ATOM 1305 N N . TYR A 1 164 ? 2.712 7.466 -15.799 1.00 81.19 164 TYR A N 1
ATOM 1306 C CA . TYR A 1 164 ? 1.569 6.739 -15.251 1.00 81.19 164 TYR A CA 1
ATOM 1307 C C . TYR A 1 164 ? 0.851 7.581 -14.198 1.00 81.19 164 TYR A C 1
ATOM 1309 O O . TYR A 1 164 ? 1.466 8.434 -13.553 1.00 81.19 164 TYR A O 1
ATOM 1317 N N . LYS A 1 165 ? -0.449 7.325 -14.020 1.00 78.88 165 LYS A N 1
ATOM 1318 C CA . LYS A 1 165 ? -1.223 7.840 -12.885 1.00 78.88 165 LYS A CA 1
ATOM 1319 C C . LYS A 1 165 ? -1.160 6.827 -11.740 1.00 78.88 165 LYS A C 1
ATOM 1321 O O . LYS A 1 165 ? -1.449 5.656 -11.979 1.00 78.88 165 LYS A O 1
ATOM 1326 N N . VAL A 1 166 ? -0.799 7.275 -10.534 1.00 67.94 166 VAL A N 1
ATOM 1327 C CA . VAL A 1 166 ? -0.642 6.439 -9.324 1.00 67.94 166 VAL A CA 1
ATOM 1328 C C . VAL A 1 166 ? -1.243 7.035 -8.051 1.00 67.94 166 VAL A C 1
ATOM 1330 O O . VAL A 1 166 ? -1.449 8.264 -7.998 1.00 67.94 166 VAL A O 1
#

InterPro domains:
  IPR009288 Gamma-glutamylcyclotransferase, AIG2-like domain [PF06094] (5-106)
  IPR012190 Uncharacterised conserved protein UCP036698, YpmA [PF14084] (118-166)
  IPR013024 Gamma-glutamyl cyclotransferase-like [cd06661] (5-106)
  IPR036568 Gamma-glutamyl cyclotransferase-like superfamily [SSF110857] (3-109)
  IPR045038 Protein AIG2-like [PTHR31544] (2-119)

Organism: Heliobacterium modesticaldum (strain ATCC 51547 / Ice1) (NCBI:txid498761)

Nearest PDB structures (foldseek):
  2g0q-assembly1_A  TM=7.377E-01  e=1.534E-07  Arabidopsis thaliana
  2jqv-assembly1_A  TM=6.735E-01  e=1.715E-07  Arabidopsis thaliana
  6ky1-assembly2_B  TM=7.004E-01  e=8.344E-05  Homo sapiens
  6ky1-assembly1_A  TM=6.743E-01  e=6.314E-05  Homo sapiens
  2qik-assembly1_A  TM=4.893E-01  e=2.893E-05  Bacillus subtilis

Solvent-accessible surface area (backbone atoms only — not comparable to full-atom values): 9256 Å² total; per-residue (Å²): 101,78,40,36,40,45,28,72,45,74,66,55,39,63,70,57,39,21,61,70,61,74,43,89,65,55,64,72,43,67,28,38,36,70,36,22,32,74,41,79,43,99,83,79,54,61,38,36,45,71,30,81,91,25,61,34,69,33,31,33,38,33,73,33,43,59,66,48,50,49,50,51,38,56,73,55,29,53,80,45,99,77,43,44,32,48,80,45,80,44,70,26,35,43,94,90,36,84,40,76,24,35,33,71,33,43,36,68,77,69,46,64,92,47,93,68,90,74,74,56,79,40,77,47,79,43,70,63,55,78,67,54,56,61,50,35,52,52,48,34,71,73,34,52,89,73,29,43,46,57,46,79,46,81,57,89,71,27,25,37,38,36,33,33,76,87

Foldseek 3Di:
DKAKAWDQKPCLDQVSLCVLQVHGFADKAKWKDAQKAWDAAPVGIIFIDGDHRHMGITIMTTRADPVSVVSVCVVQCVVPPDGQWDK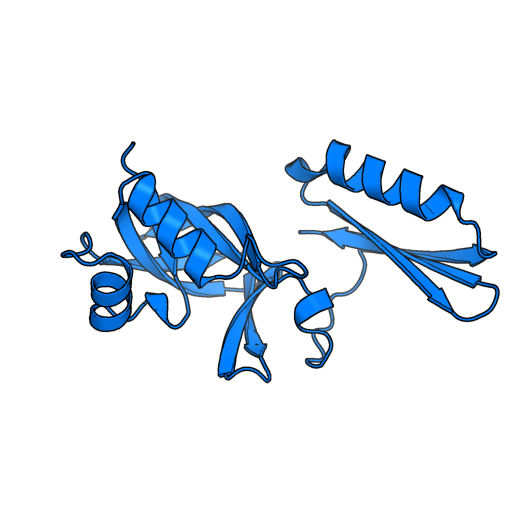DWDWIATPNDTDTHIYTHGDCVSRVVDPDCQDFPDKDKDFDDPVVVVVQVVCCVVCVVVQKHWDWADDPRIIMITIGGD

pLDDT: mean 89.53, std 10.69, range [42.88, 98.69]

Secondary structure (DSSP, 8-state):
--EEEEE-SGGGSHHHHHHHHTS----EEEEEEEEEEEE--TTSS-EEEEEEEEEEEEEEEEEE-HHHHHHHHHHTTTTSSS-SEEEEEEEEEETTEEEEEEEEEE-GGGGTTS------SEEEEEE--THHHHHHHHHHHHHGGGTEEEEEEEETTEEEEEEEE-

Mean predicted aligned error: 10.62 Å